Protein AF-A0A7W5GQZ9-F1 (afdb_monomer_lite)

pLDDT: mean 74.32, std 20.73, range [33.78, 95.88]

Secondary structure (DSSP, 8-state):
----PEEEEEEETTEEEEEEEEEEEESSSSEEEEESS-HHHHHHHHHHHHHHHHHTTPPPPSSEEEEEEEESS--S-HHHHHHHHHHHHHHHHHHTT---------------------------

Structure (mmCIF, N/CA/C/O backbone):
data_AF-A0A7W5GQZ9-F1
#
_entry.id   AF-A0A7W5GQZ9-F1
#
loop_
_atom_site.group_PDB
_atom_site.id
_atom_site.type_symbol
_atom_site.label_atom_id
_atom_site.label_alt_id
_atom_site.label_comp_id
_atom_site.label_asym_id
_atom_site.label_entity_id
_atom_site.label_seq_id
_atom_site.pdbx_PDB_ins_code
_atom_site.Cartn_x
_atom_site.Cartn_y
_atom_site.Cartn_z
_atom_site.occupancy
_atom_site.B_iso_or_equiv
_atom_site.auth_seq_id
_atom_site.auth_comp_id
_atom_site.auth_asym_id
_atom_site.auth_atom_id
_atom_site.pdbx_PDB_model_num
ATOM 1 N N . MET A 1 1 ? 6.431 2.580 18.873 1.00 45.88 1 MET A N 1
ATOM 2 C CA . MET A 1 1 ? 5.811 1.533 18.036 1.00 45.88 1 MET A CA 1
ATOM 3 C C . MET A 1 1 ? 6.825 1.169 16.972 1.00 45.88 1 MET A C 1
ATOM 5 O O . MET A 1 1 ? 7.337 2.074 16.325 1.00 45.88 1 MET A O 1
ATOM 9 N N . SER A 1 2 ? 7.215 -0.099 16.874 1.00 48.44 2 SER A N 1
ATOM 10 C CA . SER A 1 2 ? 8.081 -0.568 15.791 1.00 48.44 2 SER A CA 1
ATOM 11 C C . SER A 1 2 ? 7.307 -0.490 14.477 1.00 48.44 2 SER A C 1
ATOM 13 O O . SER A 1 2 ? 6.223 -1.059 14.379 1.00 48.44 2 SER A O 1
ATOM 15 N N . HIS A 1 3 ? 7.840 0.219 13.484 1.00 57.06 3 HIS A N 1
ATOM 16 C CA . HIS A 1 3 ? 7.312 0.156 12.125 1.00 57.06 3 HIS A CA 1
ATOM 17 C C . HIS A 1 3 ? 7.674 -1.215 11.552 1.00 57.06 3 HIS A C 1
ATOM 19 O O . HIS A 1 3 ? 8.850 -1.495 11.319 1.00 57.06 3 HIS A O 1
ATOM 25 N N . VAL A 1 4 ? 6.683 -2.092 11.398 1.00 63.28 4 VAL A N 1
ATOM 26 C CA . VAL A 1 4 ? 6.875 -3.383 10.735 1.00 63.28 4 VAL A CA 1
ATOM 27 C C . VAL A 1 4 ? 6.839 -3.120 9.236 1.00 63.28 4 VAL A C 1
ATOM 29 O O . VAL A 1 4 ? 5.790 -2.806 8.683 1.00 63.28 4 VAL A O 1
ATOM 32 N N . ALA A 1 5 ? 7.999 -3.184 8.589 1.00 68.25 5 ALA A N 1
ATOM 33 C CA . ALA A 1 5 ? 8.072 -3.169 7.136 1.00 68.25 5 ALA A CA 1
ATOM 34 C C . ALA A 1 5 ? 7.775 -4.580 6.623 1.00 68.25 5 ALA A C 1
ATOM 36 O O . ALA A 1 5 ? 8.476 -5.530 6.982 1.00 68.25 5 ALA A O 1
ATOM 37 N N . ILE A 1 6 ? 6.746 -4.717 5.787 1.00 74.12 6 ILE A N 1
ATOM 38 C CA . ILE A 1 6 ? 6.446 -5.990 5.132 1.00 74.12 6 ILE A CA 1
ATOM 39 C C . ILE A 1 6 ? 7.127 -6.000 3.777 1.00 74.12 6 ILE A C 1
ATOM 41 O O . ILE A 1 6 ? 6.796 -5.200 2.900 1.00 74.12 6 ILE A O 1
ATOM 45 N N . ALA A 1 7 ? 8.055 -6.936 3.603 1.00 72.31 7 ALA A N 1
ATOM 46 C CA . ALA A 1 7 ? 8.634 -7.239 2.308 1.00 72.31 7 ALA A CA 1
ATOM 47 C C . ALA A 1 7 ? 7.778 -8.297 1.598 1.00 72.31 7 ALA A C 1
ATOM 49 O O . ALA A 1 7 ? 7.672 -9.432 2.061 1.00 72.31 7 ALA A O 1
ATOM 50 N N . THR A 1 8 ? 7.183 -7.934 0.466 1.00 73.50 8 THR A N 1
ATOM 51 C CA . THR A 1 8 ? 6.503 -8.866 -0.439 1.00 73.50 8 THR A CA 1
ATOM 52 C C . THR A 1 8 ? 7.388 -9.087 -1.660 1.00 73.50 8 THR A C 1
ATOM 54 O O . THR A 1 8 ? 7.812 -8.125 -2.300 1.00 73.50 8 THR A O 1
ATOM 57 N N . VAL A 1 9 ? 7.677 -10.349 -1.980 1.00 71.75 9 VAL A N 1
ATOM 58 C CA . VAL A 1 9 ? 8.413 -10.723 -3.195 1.00 71.75 9 VAL A CA 1
ATOM 59 C C . VAL A 1 9 ? 7.425 -11.284 -4.200 1.00 71.75 9 VAL A C 1
ATOM 61 O O . VAL A 1 9 ? 6.704 -12.234 -3.896 1.00 71.75 9 VAL A O 1
ATOM 64 N N . ILE A 1 10 ? 7.404 -10.699 -5.392 1.00 72.56 10 ILE A N 1
ATOM 65 C CA . ILE A 1 10 ? 6.547 -11.139 -6.491 1.00 72.56 10 ILE A CA 1
ATOM 66 C C . ILE A 1 10 ? 7.448 -11.521 -7.656 1.00 72.56 10 ILE A C 1
ATOM 68 O O . ILE A 1 10 ? 8.347 -10.768 -8.027 1.00 72.56 10 ILE A O 1
ATOM 72 N N . THR A 1 11 ? 7.234 -12.710 -8.213 1.00 69.75 11 THR A N 1
ATOM 73 C CA . THR A 1 11 ? 7.948 -13.164 -9.406 1.00 69.75 11 THR A CA 1
ATOM 74 C C . THR A 1 11 ? 7.033 -13.019 -10.612 1.00 69.75 11 THR A C 1
ATOM 76 O O . THR A 1 11 ? 6.054 -13.751 -10.735 1.00 69.75 11 THR A O 1
ATOM 79 N N . GLU A 1 12 ? 7.382 -12.115 -11.523 1.00 66.12 12 GLU A N 1
ATOM 80 C CA . GLU A 1 12 ? 6.700 -11.939 -12.806 1.00 66.12 12 GLU A CA 1
ATOM 81 C C . GLU A 1 12 ? 7.707 -12.157 -13.938 1.00 66.12 12 GLU A C 1
ATOM 83 O O . GLU A 1 12 ? 8.832 -11.661 -13.884 1.00 66.12 12 GLU A O 1
ATOM 88 N N . ASN A 1 13 ? 7.336 -12.932 -14.961 1.00 69.56 13 ASN A N 1
ATOM 89 C CA . ASN A 1 13 ? 8.193 -13.226 -16.119 1.00 69.56 13 ASN A CA 1
ATOM 90 C C . ASN A 1 13 ? 9.601 -13.755 -15.757 1.00 69.56 13 ASN A C 1
ATOM 92 O O . ASN A 1 13 ? 10.564 -13.550 -16.492 1.00 69.56 13 ASN A O 1
ATOM 96 N N . GLY A 1 14 ? 9.729 -14.442 -14.615 1.00 71.81 14 GLY A N 1
ATOM 97 C CA . GLY A 1 14 ? 11.004 -14.969 -14.114 1.00 71.81 14 GLY A CA 1
ATOM 98 C C . GLY A 1 14 ? 11.901 -13.937 -13.419 1.00 71.81 14 GLY A C 1
ATOM 99 O O . GLY A 1 14 ? 13.009 -14.284 -13.015 1.00 71.81 14 GLY A O 1
ATOM 100 N N . ILE A 1 15 ? 11.435 -12.697 -13.246 1.00 72.38 15 ILE A N 1
ATOM 101 C CA . ILE A 1 15 ? 12.117 -11.645 -12.490 1.00 72.38 15 ILE A CA 1
ATOM 102 C C . ILE A 1 15 ? 11.439 -11.520 -11.128 1.00 72.38 15 ILE A C 1
ATOM 104 O O . ILE A 1 15 ? 10.240 -11.261 -11.037 1.00 72.38 15 ILE A O 1
ATOM 108 N N . SER A 1 16 ? 12.216 -11.697 -10.063 1.00 78.06 16 SER A N 1
ATOM 109 C CA . SER A 1 16 ? 11.763 -11.387 -8.709 1.00 78.06 16 SER A CA 1
ATOM 110 C C . SER A 1 16 ? 11.860 -9.889 -8.469 1.00 78.06 16 SER A C 1
ATOM 112 O O . SER A 1 16 ? 12.914 -9.297 -8.697 1.00 78.06 16 SER A O 1
ATOM 114 N N . ARG A 1 17 ? 10.768 -9.302 -7.989 1.00 76.81 17 ARG A N 1
ATOM 115 C CA . ARG A 1 17 ? 10.680 -7.899 -7.594 1.00 76.81 17 ARG A CA 1
ATOM 116 C C . ARG A 1 17 ? 10.336 -7.806 -6.121 1.00 76.81 17 ARG A C 1
ATOM 118 O O . ARG A 1 17 ? 9.499 -8.569 -5.628 1.00 76.81 17 ARG A O 1
ATOM 125 N N . CYS A 1 18 ? 10.974 -6.874 -5.430 1.00 85.00 18 CYS A N 1
ATOM 126 C CA . CYS A 1 18 ? 10.773 -6.661 -4.005 1.00 85.00 18 CYS A CA 1
ATOM 127 C C . CYS A 1 18 ? 9.938 -5.403 -3.774 1.00 85.00 18 CYS A C 1
ATOM 129 O O . CYS A 1 18 ? 10.287 -4.324 -4.251 1.00 85.00 18 CYS A O 1
ATOM 131 N N . ILE A 1 19 ? 8.872 -5.532 -2.985 1.00 87.56 19 ILE A N 1
ATOM 132 C CA . ILE A 1 19 ? 8.081 -4.407 -2.480 1.00 87.56 19 ILE A CA 1
ATOM 133 C C . ILE A 1 19 ? 8.244 -4.374 -0.970 1.00 87.56 19 ILE A C 1
ATOM 135 O O . ILE A 1 19 ? 7.932 -5.350 -0.296 1.00 87.56 19 ILE A O 1
ATOM 139 N N . SER A 1 20 ? 8.685 -3.247 -0.434 1.00 89.62 20 SER A N 1
ATOM 140 C CA . SER A 1 20 ? 8.588 -2.941 0.985 1.00 89.62 20 SER A CA 1
ATOM 141 C C . SER A 1 20 ? 7.397 -2.018 1.204 1.00 89.62 20 SER A C 1
ATOM 143 O O . SER A 1 20 ? 7.341 -0.935 0.621 1.00 89.62 20 SER A O 1
ATOM 145 N N . ALA A 1 21 ? 6.449 -2.446 2.034 1.00 91.56 21 ALA A N 1
ATOM 146 C CA . ALA A 1 21 ? 5.321 -1.638 2.472 1.00 91.56 21 ALA A CA 1
ATOM 147 C C . ALA A 1 21 ? 5.492 -1.299 3.953 1.00 91.56 21 ALA A C 1
ATOM 149 O O . ALA A 1 21 ? 5.448 -2.183 4.815 1.00 91.56 21 ALA A O 1
ATOM 150 N N . THR A 1 22 ? 5.697 -0.014 4.239 1.00 92.12 22 THR A N 1
ATOM 151 C CA . THR A 1 22 ? 5.926 0.484 5.597 1.00 92.12 22 THR A CA 1
ATOM 152 C C . THR A 1 22 ? 4.712 1.281 6.064 1.00 92.12 22 THR A C 1
ATOM 154 O O . THR A 1 22 ? 4.499 2.407 5.607 1.00 92.12 22 THR A O 1
ATOM 157 N N . PRO A 1 23 ? 3.902 0.734 6.978 1.00 90.94 23 PRO A N 1
ATOM 158 C CA . PRO A 1 23 ? 2.734 1.405 7.497 1.00 90.94 23 PRO A CA 1
ATOM 159 C C . PRO A 1 23 ? 3.127 2.326 8.656 1.00 90.94 23 PRO A C 1
ATOM 161 O O . PRO A 1 23 ? 4.025 2.064 9.466 1.00 90.94 23 PRO A O 1
ATOM 164 N N . SER A 1 24 ? 2.405 3.428 8.765 1.00 89.25 24 SER A N 1
ATOM 165 C CA . SER A 1 24 ? 2.482 4.352 9.885 1.00 89.25 24 SER A CA 1
ATOM 166 C C . SER A 1 24 ? 1.086 4.844 10.234 1.00 89.25 24 SER A C 1
ATOM 168 O O . SER A 1 24 ? 0.240 5.041 9.361 1.00 89.25 24 SER A O 1
ATOM 170 N N . SER A 1 25 ? 0.836 5.020 11.527 1.00 87.06 25 SER A N 1
ATOM 171 C CA . SER A 1 25 ? -0.418 5.561 12.040 1.00 87.06 25 SER A CA 1
ATOM 172 C C . SER A 1 25 ? -0.192 6.952 12.614 1.00 87.06 25 SER A C 1
ATOM 174 O O . SER A 1 25 ? 0.700 7.137 13.443 1.00 87.06 25 SER A O 1
ATOM 176 N N . GLY A 1 26 ? -1.021 7.908 12.213 1.00 82.81 26 GLY A N 1
ATOM 177 C CA . GLY A 1 26 ? -1.058 9.256 12.767 1.00 82.81 26 GLY A CA 1
ATOM 178 C C . GLY A 1 26 ? -2.399 9.558 13.442 1.00 82.81 26 GLY A C 1
ATOM 179 O O . GLY A 1 26 ? -3.408 8.927 13.114 1.00 82.81 26 GLY A O 1
ATOM 180 N N . PRO A 1 27 ? -2.441 10.524 14.376 1.00 81.94 27 PRO A N 1
ATOM 181 C CA . PRO A 1 27 ? -3.703 11.032 14.901 1.00 81.94 27 PRO A CA 1
ATOM 182 C C . PRO A 1 27 ? -4.515 11.700 13.780 1.00 81.94 27 PRO A C 1
ATOM 184 O O . PRO A 1 27 ? -3.945 12.314 12.878 1.00 81.94 27 PRO A O 1
ATOM 187 N N . GLY A 1 28 ? -5.841 11.602 13.840 1.00 79.94 28 GLY A N 1
ATOM 188 C CA . GLY A 1 28 ? -6.738 12.180 12.838 1.00 79.94 28 GLY A CA 1
ATOM 189 C C . GLY A 1 28 ? -7.990 11.335 12.641 1.00 79.94 28 GLY A C 1
ATOM 190 O O . GLY A 1 28 ? -8.206 10.380 13.377 1.00 79.94 28 GLY A O 1
ATOM 191 N N . THR A 1 29 ? -8.797 11.686 11.643 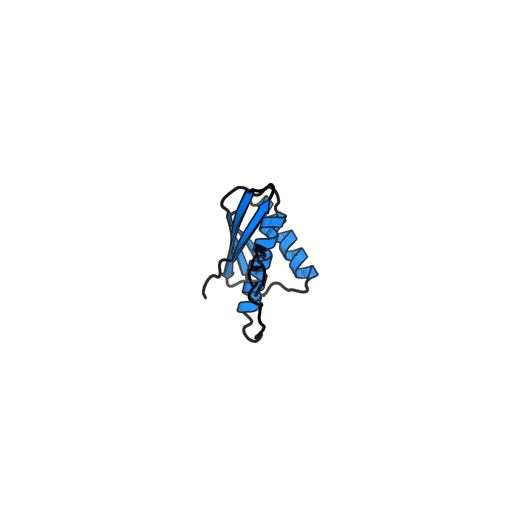1.00 82.75 29 THR A N 1
ATOM 192 C CA . THR A 1 29 ? -9.948 10.881 11.206 1.00 82.75 29 THR A CA 1
ATOM 193 C C . THR A 1 29 ? -9.493 9.681 10.377 1.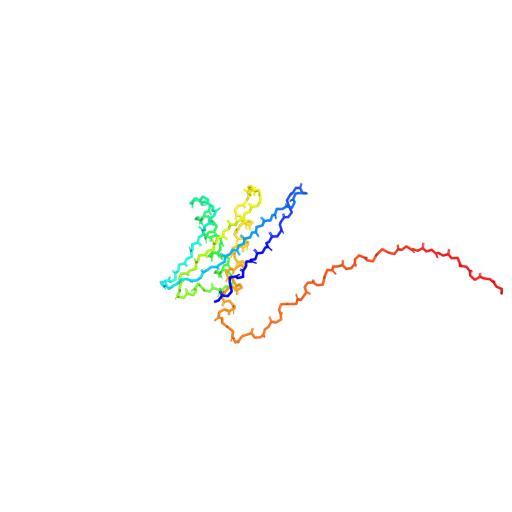00 82.75 29 THR A C 1
ATOM 195 O O . THR A 1 29 ? -8.393 9.713 9.818 1.00 82.75 29 THR A O 1
ATOM 198 N N . SER A 1 30 ? -10.356 8.671 10.222 1.00 86.75 30 SER A N 1
ATOM 199 C CA . SER A 1 30 ? -10.150 7.562 9.277 1.00 86.75 30 SER A CA 1
ATOM 200 C C . SER A 1 30 ? -9.728 8.055 7.888 1.00 86.75 30 SER A C 1
ATOM 202 O O . SER A 1 30 ? -10.534 8.603 7.136 1.00 86.75 30 SER A O 1
ATOM 204 N N . ASP A 1 31 ? -8.461 7.840 7.539 1.00 90.62 31 ASP A N 1
ATOM 205 C CA . ASP A 1 31 ? -7.917 8.125 6.212 1.00 90.62 31 ASP A CA 1
ATOM 206 C C . ASP A 1 31 ? -6.828 7.112 5.862 1.00 90.62 31 ASP A C 1
ATOM 208 O O . ASP A 1 31 ? -6.097 6.640 6.732 1.00 90.62 31 ASP A O 1
ATOM 212 N N . LEU A 1 32 ? -6.719 6.792 4.575 1.00 92.81 32 LEU A N 1
ATOM 213 C CA . LEU A 1 32 ? -5.691 5.918 4.027 1.00 92.81 32 LEU A CA 1
ATOM 214 C C . LEU A 1 32 ? -4.913 6.674 2.959 1.00 92.81 32 LEU A C 1
ATOM 216 O O . LEU A 1 32 ? -5.492 7.091 1.953 1.00 92.81 32 LEU A O 1
ATOM 220 N N . ARG A 1 33 ? -3.603 6.795 3.155 1.00 94.62 33 ARG A N 1
ATOM 221 C CA . ARG A 1 33 ? -2.677 7.431 2.215 1.00 94.62 33 ARG A CA 1
ATOM 222 C C . ARG A 1 33 ? -1.630 6.439 1.740 1.00 94.62 33 ARG A C 1
ATOM 224 O O . ARG A 1 33 ? -1.132 5.641 2.529 1.00 94.62 33 ARG A O 1
ATOM 231 N N . ILE A 1 34 ? -1.293 6.524 0.459 1.00 95.88 34 ILE A N 1
ATOM 232 C CA . ILE A 1 34 ? -0.261 5.710 -0.183 1.00 95.88 34 ILE A CA 1
ATOM 233 C C . ILE A 1 34 ? 0.830 6.660 -0.679 1.00 95.88 34 ILE A C 1
ATOM 235 O O . ILE A 1 34 ? 0.527 7.605 -1.406 1.00 95.88 34 ILE A O 1
ATOM 239 N N . THR A 1 35 ? 2.077 6.429 -0.276 1.00 95.12 35 THR A N 1
ATOM 240 C CA . THR A 1 35 ? 3.250 7.221 -0.683 1.00 95.12 35 THR A CA 1
ATOM 241 C C . THR A 1 35 ? 4.294 6.342 -1.375 1.00 95.12 35 THR A C 1
ATOM 243 O O . THR A 1 35 ? 4.151 5.121 -1.426 1.00 95.12 35 THR A O 1
ATOM 246 N N . GLY A 1 36 ? 5.308 6.964 -1.987 1.00 92.19 36 GLY A N 1
ATOM 247 C CA . GLY A 1 36 ? 6.346 6.256 -2.753 1.00 92.19 36 GLY A CA 1
ATOM 248 C C . GLY A 1 36 ? 5.948 5.892 -4.192 1.00 92.19 36 GLY A C 1
ATOM 249 O O . GLY A 1 36 ? 6.699 5.242 -4.913 1.00 92.19 36 GLY A O 1
ATOM 250 N N . VAL A 1 37 ? 4.780 6.355 -4.647 1.00 92.06 37 VAL A N 1
ATOM 251 C CA . VAL A 1 37 ? 4.253 6.168 -6.009 1.00 92.06 37 VAL A CA 1
ATOM 252 C C . VAL A 1 37 ? 3.714 7.488 -6.570 1.00 92.06 37 VAL A C 1
ATOM 254 O O . VAL A 1 37 ? 3.611 8.488 -5.862 1.00 92.06 37 VAL A O 1
ATOM 257 N N . THR A 1 38 ? 3.357 7.509 -7.857 1.00 92.38 38 THR A N 1
ATOM 258 C CA . THR A 1 38 ? 2.666 8.664 -8.458 1.00 92.38 38 THR A CA 1
ATOM 259 C C . THR A 1 38 ? 1.267 8.852 -7.862 1.00 92.38 38 THR A C 1
ATOM 261 O O . THR A 1 38 ? 0.635 7.878 -7.464 1.00 92.38 38 THR A O 1
ATOM 264 N N . GLU A 1 39 ? 0.734 10.078 -7.881 1.00 92.75 39 GLU A N 1
ATOM 265 C CA . GLU A 1 39 ? -0.610 10.387 -7.353 1.00 92.75 39 GLU A CA 1
ATOM 266 C C . GLU A 1 39 ? -1.714 9.525 -7.990 1.00 92.75 39 GLU A C 1
ATOM 268 O O . GLU A 1 39 ? -2.628 9.041 -7.322 1.00 92.75 39 GLU A O 1
ATOM 273 N N . ARG A 1 40 ? -1.600 9.270 -9.300 1.00 92.38 40 ARG A N 1
ATOM 274 C CA . ARG A 1 40 ? -2.532 8.393 -10.015 1.00 92.38 40 ARG A CA 1
ATOM 275 C C . ARG A 1 40 ? -2.476 6.964 -9.472 1.00 92.38 40 ARG A C 1
ATOM 277 O O . ARG A 1 40 ? -3.520 6.398 -9.159 1.00 92.38 40 ARG A O 1
ATOM 284 N N . ALA A 1 41 ? -1.274 6.404 -9.338 1.00 92.00 41 ALA A N 1
ATOM 285 C CA . ALA A 1 41 ? -1.090 5.061 -8.797 1.00 92.00 41 ALA A CA 1
ATOM 286 C C . ALA A 1 41 ? -1.543 4.979 -7.331 1.00 92.00 41 ALA A C 1
ATOM 288 O O . ALA A 1 41 ? -2.192 4.009 -6.958 1.00 92.00 41 ALA A O 1
ATOM 289 N N . ALA A 1 42 ? -1.279 6.009 -6.521 1.00 94.81 42 ALA A N 1
ATOM 290 C CA . ALA A 1 42 ? -1.745 6.089 -5.138 1.00 94.81 42 ALA A CA 1
ATOM 291 C C . ALA A 1 42 ? -3.275 5.993 -5.051 1.00 94.81 42 ALA A C 1
ATOM 293 O O . ALA A 1 42 ?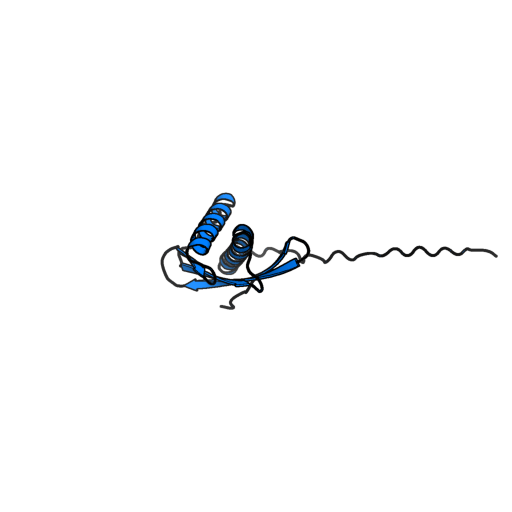 -3.798 5.231 -4.239 1.00 94.81 42 ALA A O 1
ATOM 294 N N . SER A 1 43 ? -3.992 6.719 -5.915 1.00 94.88 43 SER A N 1
ATOM 295 C CA . SER A 1 43 ? -5.457 6.678 -5.986 1.00 94.88 43 SER A CA 1
ATOM 296 C C . SER A 1 43 ? -5.987 5.294 -6.385 1.00 94.88 43 SER A C 1
ATOM 298 O O . SER A 1 43 ? -6.878 4.757 -5.724 1.00 94.88 43 SER A O 1
ATOM 300 N N . GLU A 1 44 ? -5.399 4.677 -7.416 1.00 95.06 44 GLU A N 1
ATOM 301 C CA . GLU A 1 44 ? -5.770 3.332 -7.882 1.00 95.06 44 GLU A CA 1
ATOM 302 C C . GLU A 1 44 ? -5.506 2.265 -6.803 1.00 95.06 44 GLU A C 1
ATOM 304 O O . GLU A 1 44 ? -6.391 1.470 -6.479 1.00 95.06 44 GLU A O 1
ATOM 309 N N . ILE A 1 45 ? -4.325 2.292 -6.180 1.00 95.44 45 ILE A N 1
ATOM 310 C CA . ILE A 1 45 ? -3.943 1.387 -5.089 1.00 95.44 45 ILE A CA 1
ATOM 311 C C . ILE A 1 45 ? -4.887 1.553 -3.897 1.00 95.44 45 ILE A C 1
ATOM 313 O O . ILE A 1 45 ? -5.401 0.564 -3.377 1.00 95.44 45 ILE A O 1
ATOM 317 N N . ARG A 1 46 ? -5.164 2.794 -3.480 1.00 95.31 46 ARG A N 1
ATOM 318 C CA . ARG A 1 46 ? -6.085 3.090 -2.373 1.00 95.31 46 ARG A CA 1
ATOM 319 C C . ARG A 1 46 ? -7.473 2.512 -2.637 1.00 95.31 46 ARG A C 1
ATOM 321 O O . ARG A 1 46 ? -8.056 1.914 -1.736 1.00 95.31 46 ARG A O 1
ATOM 328 N N . ALA A 1 47 ? -7.993 2.662 -3.854 1.00 95.00 47 ALA A N 1
ATOM 329 C CA . ALA A 1 47 ? -9.287 2.102 -4.229 1.00 95.00 47 ALA A CA 1
ATOM 330 C C . ALA A 1 47 ? -9.295 0.567 -4.138 1.00 95.00 47 ALA A C 1
ATOM 332 O O . ALA A 1 47 ? -10.228 0.001 -3.568 1.00 95.00 47 ALA A O 1
ATOM 333 N N . LEU A 1 48 ? -8.245 -0.099 -4.633 1.00 95.31 48 LEU A N 1
ATOM 334 C CA . LEU A 1 48 ? -8.102 -1.557 -4.554 1.00 95.31 48 LEU A CA 1
ATOM 335 C C . LEU A 1 48 ? -8.005 -2.054 -3.109 1.00 95.31 48 LEU A C 1
ATOM 337 O O . LEU A 1 48 ? -8.687 -3.009 -2.745 1.00 95.31 48 LEU A O 1
ATOM 341 N N . VAL A 1 49 ? -7.207 -1.388 -2.274 1.00 94.50 49 VAL A N 1
ATOM 342 C CA . VAL A 1 49 ? -7.058 -1.735 -0.856 1.00 94.50 49 VAL A CA 1
ATOM 343 C C . VAL A 1 49 ? -8.385 -1.582 -0.117 1.00 94.50 49 VAL A C 1
ATOM 345 O O . VAL A 1 49 ? -8.793 -2.501 0.587 1.00 94.50 49 VAL A O 1
ATOM 348 N N . ILE A 1 50 ? -9.093 -0.462 -0.301 1.00 92.88 50 ILE A N 1
ATOM 349 C CA . ILE A 1 50 ? -10.403 -0.244 0.331 1.00 92.88 50 ILE A CA 1
ATOM 350 C C . ILE A 1 50 ? -11.406 -1.297 -0.147 1.00 92.88 50 ILE A C 1
ATOM 352 O O . ILE A 1 50 ? -12.126 -1.863 0.671 1.00 92.88 50 ILE A O 1
ATOM 356 N N . ALA A 1 51 ? -11.437 -1.601 -1.447 1.00 93.12 51 ALA A N 1
ATOM 357 C CA . ALA A 1 51 ? -12.309 -2.640 -1.987 1.00 93.12 51 ALA A CA 1
ATOM 358 C C . ALA A 1 51 ? -12.006 -4.019 -1.376 1.00 93.12 51 ALA A C 1
ATOM 360 O O . ALA A 1 51 ? -12.935 -4.722 -0.983 1.00 93.12 51 ALA A O 1
ATOM 361 N N . ALA A 1 52 ? -10.727 -4.381 -1.237 1.00 92.62 52 ALA A N 1
ATOM 362 C CA . ALA A 1 52 ? -10.307 -5.624 -0.594 1.00 92.62 52 ALA A CA 1
ATOM 363 C C . ALA A 1 52 ? -10.701 -5.660 0.892 1.00 92.62 52 ALA A C 1
ATOM 365 O O . ALA A 1 52 ? -11.303 -6.630 1.345 1.00 92.62 52 ALA A O 1
ATOM 366 N N . MET A 1 53 ? -10.444 -4.585 1.645 1.00 91.12 53 MET A N 1
ATOM 367 C CA . MET A 1 53 ? -10.850 -4.476 3.050 1.00 91.12 53 MET A CA 1
ATOM 368 C C . MET A 1 53 ? -12.364 -4.644 3.215 1.00 91.12 53 MET A C 1
ATOM 370 O O . MET A 1 53 ? -12.801 -5.451 4.033 1.00 91.12 53 MET A O 1
ATOM 374 N N . LEU A 1 54 ? -13.164 -3.953 2.394 1.00 90.19 54 LEU A N 1
ATOM 375 C CA . LEU A 1 54 ? -14.625 -4.068 2.404 1.00 90.19 54 LEU A CA 1
ATOM 376 C C . LEU A 1 54 ? -15.093 -5.487 2.060 1.00 90.19 54 LEU A C 1
ATOM 378 O O . LEU A 1 54 ? -15.980 -6.009 2.733 1.00 90.19 54 LEU A O 1
ATOM 382 N N . ALA A 1 55 ? -14.479 -6.130 1.062 1.00 90.62 55 ALA A N 1
ATOM 383 C CA . ALA A 1 55 ? -14.785 -7.512 0.689 1.00 90.62 55 ALA A CA 1
ATOM 384 C C . ALA A 1 55 ? -14.489 -8.513 1.821 1.00 90.62 55 ALA A C 1
ATOM 386 O O . ALA A 1 55 ? -15.150 -9.546 1.914 1.00 90.62 55 ALA A O 1
ATOM 387 N N . HIS A 1 56 ? -13.537 -8.190 2.700 1.00 89.00 56 HIS A N 1
ATOM 388 C CA . HIS A 1 56 ? -13.169 -8.992 3.867 1.00 89.00 56 HIS A CA 1
ATOM 389 C C . HIS A 1 56 ? -13.797 -8.505 5.187 1.00 89.00 56 HIS A C 1
ATOM 391 O O . HIS A 1 56 ? -13.476 -9.042 6.245 1.00 89.00 56 HIS A O 1
ATOM 397 N N . GLY A 1 57 ? -14.702 -7.519 5.152 1.00 90.25 57 GLY A N 1
ATOM 398 C CA . GLY A 1 57 ? -15.375 -6.991 6.346 1.00 90.25 57 GLY A CA 1
ATOM 399 C C . GLY A 1 57 ? -14.466 -6.201 7.298 1.00 90.25 57 GLY A C 1
ATOM 400 O O . GLY A 1 57 ? -14.831 -5.988 8.452 1.00 90.25 57 GLY A O 1
ATOM 401 N N . ILE A 1 58 ? -13.295 -5.764 6.833 1.00 88.38 58 ILE A N 1
ATOM 402 C CA . ILE A 1 58 ? -12.321 -4.996 7.612 1.00 88.38 58 ILE A CA 1
ATOM 403 C C . ILE A 1 58 ? -12.650 -3.508 7.476 1.00 88.38 58 ILE A C 1
ATOM 405 O O . ILE A 1 58 ? -12.741 -2.977 6.369 1.00 88.38 58 ILE A O 1
ATOM 409 N N . GLN A 1 59 ? -12.806 -2.818 8.604 1.00 87.69 59 GLN A N 1
ATOM 410 C CA . GLN A 1 59 ? -13.024 -1.372 8.629 1.00 87.69 59 GLN A CA 1
ATOM 411 C C . GLN A 1 59 ? -11.709 -0.623 8.842 1.00 87.69 59 GLN A C 1
ATOM 413 O O . GLN A 1 59 ? -10.812 -1.092 9.544 1.00 87.69 59 GLN A O 1
ATOM 418 N N . LEU A 1 60 ? -11.602 0.563 8.240 1.00 84.25 60 LEU A N 1
ATOM 419 C CA . LEU A 1 60 ? -10.489 1.461 8.521 1.00 84.25 60 LEU A CA 1
ATOM 420 C C . LEU A 1 60 ? -10.630 1.979 9.963 1.00 84.25 60 LEU A C 1
ATOM 422 O O . LEU A 1 60 ? -11.720 2.423 10.328 1.00 84.25 60 LEU A O 1
ATOM 426 N N . PRO A 1 61 ? -9.573 1.954 10.788 1.00 85.06 61 PRO A N 1
ATOM 427 C CA . PRO A 1 61 ? -9.657 2.495 12.139 1.00 85.06 61 PRO A CA 1
ATOM 428 C C . PRO A 1 61 ? -9.873 4.016 12.122 1.00 85.06 61 PRO A C 1
ATOM 430 O O . PRO A 1 61 ? -9.591 4.685 11.124 1.00 85.06 61 PRO A O 1
ATOM 433 N N . ASP A 1 62 ? -10.338 4.577 13.241 1.00 87.88 62 ASP A N 1
ATOM 434 C CA . ASP A 1 62 ? -10.497 6.030 13.433 1.00 87.88 62 ASP A CA 1
ATOM 435 C C . ASP A 1 62 ? -9.150 6.718 13.700 1.00 87.88 62 ASP A C 1
ATOM 437 O O . ASP A 1 62 ? -8.843 7.188 14.794 1.00 87.88 62 ASP A O 1
ATOM 441 N N . ARG A 1 63 ? -8.274 6.633 12.699 1.00 86.19 63 ARG A N 1
ATOM 442 C CA . ARG A 1 63 ? -6.948 7.245 12.648 1.00 86.19 63 ARG A CA 1
ATOM 443 C C . ARG A 1 63 ? -6.478 7.313 11.202 1.00 86.19 63 ARG A C 1
ATOM 445 O O . ARG A 1 63 ? -6.925 6.539 10.354 1.00 86.19 63 ARG A O 1
ATOM 452 N N . ALA A 1 64 ? -5.518 8.189 10.936 1.00 89.94 64 ALA A N 1
ATOM 453 C CA . ALA A 1 64 ? -4.871 8.228 9.635 1.00 89.94 64 ALA A CA 1
ATOM 454 C C . ALA A 1 64 ? -3.849 7.087 9.530 1.00 89.94 64 ALA A C 1
ATOM 456 O O . ALA A 1 64 ? -2.999 6.930 10.409 1.00 89.94 64 ALA A O 1
ATOM 457 N N . ILE A 1 65 ? -3.901 6.314 8.448 1.00 91.12 65 ILE A N 1
ATOM 458 C CA . ILE A 1 65 ? -2.888 5.324 8.080 1.00 91.12 65 ILE A CA 1
ATOM 459 C C . ILE A 1 65 ? -2.185 5.808 6.816 1.00 91.12 65 ILE A C 1
ATOM 461 O O . ILE A 1 65 ? -2.827 6.128 5.818 1.00 91.12 65 ILE A O 1
ATOM 465 N N . THR A 1 66 ? -0.858 5.848 6.848 1.00 93.38 66 THR A N 1
ATOM 466 C CA . THR A 1 66 ? -0.028 6.091 5.664 1.00 93.38 66 THR A CA 1
ATOM 467 C C . THR A 1 66 ? 0.833 4.867 5.403 1.00 93.38 66 THR A C 1
ATOM 469 O O . THR A 1 66 ? 1.522 4.411 6.314 1.00 93.38 66 THR A O 1
ATOM 472 N N . VAL A 1 67 ? 0.793 4.344 4.180 1.00 94.12 67 VAL A N 1
ATOM 473 C CA . VAL A 1 67 ? 1.662 3.257 3.719 1.00 94.12 67 VAL A CA 1
ATOM 474 C C . VAL A 1 67 ? 2.667 3.821 2.731 1.00 94.12 67 VAL A C 1
ATOM 476 O O . VAL A 1 67 ? 2.285 4.297 1.662 1.00 94.12 67 VAL A O 1
ATOM 479 N N . ASP A 1 68 ? 3.940 3.739 3.092 1.00 94.69 68 ASP A N 1
ATOM 480 C CA . ASP A 1 68 ? 5.041 4.072 2.200 1.00 94.69 68 ASP A CA 1
ATOM 481 C C . ASP A 1 68 ? 5.496 2.832 1.432 1.00 94.69 68 ASP A C 1
ATOM 483 O O . ASP A 1 68 ? 5.813 1.803 2.038 1.00 94.69 68 ASP A O 1
ATOM 487 N N . LEU A 1 69 ? 5.478 2.921 0.102 1.00 92.62 69 LEU A N 1
ATOM 488 C CA . LEU A 1 69 ? 5.872 1.841 -0.795 1.00 92.62 69 LEU A CA 1
ATOM 489 C C . LEU A 1 69 ? 7.255 2.117 -1.381 1.00 92.62 69 LEU A C 1
ATOM 491 O O . LEU A 1 69 ? 7.470 3.125 -2.049 1.00 92.62 69 LEU A O 1
ATOM 495 N N . VAL A 1 70 ? 8.173 1.173 -1.195 1.00 90.69 70 VAL A N 1
ATOM 496 C CA . VAL A 1 70 ? 9.511 1.199 -1.794 1.00 90.69 70 VAL A CA 1
ATOM 497 C C . VAL A 1 70 ? 9.711 -0.072 -2.602 1.00 90.69 70 VAL A C 1
ATOM 499 O O . VAL A 1 70 ? 9.421 -1.164 -2.119 1.00 90.69 70 VAL A O 1
ATOM 502 N N . PHE A 1 71 ? 10.221 0.057 -3.822 1.00 87.38 71 PHE A N 1
ATOM 503 C CA . PHE A 1 71 ? 10.455 -1.073 -4.713 1.00 87.38 71 PHE A CA 1
ATOM 504 C C . PHE A 1 71 ? 11.742 -0.927 -5.521 1.00 87.38 71 PHE A C 1
ATOM 506 O O . PHE A 1 71 ? 12.186 0.181 -5.816 1.00 87.38 71 PHE A O 1
ATOM 513 N N . ASP A 1 72 ? 12.344 -2.068 -5.852 1.00 81.62 72 ASP A N 1
ATOM 514 C CA . ASP A 1 72 ? 13.636 -2.177 -6.537 1.00 81.62 72 ASP A CA 1
ATOM 515 C C . ASP A 1 72 ? 13.554 -1.928 -8.047 1.00 81.62 72 ASP A C 1
ATOM 517 O O . ASP A 1 72 ? 14.494 -1.393 -8.639 1.00 81.62 72 ASP A O 1
ATOM 521 N N . VAL A 1 73 ? 12.428 -2.266 -8.672 1.00 74.25 73 VAL A N 1
ATOM 522 C CA . VAL A 1 73 ? 12.162 -1.994 -10.087 1.00 74.25 73 VAL A CA 1
ATOM 523 C C . VAL A 1 73 ? 10.727 -1.500 -10.291 1.00 74.25 73 VAL A C 1
ATOM 525 O O . VAL A 1 73 ? 9.850 -1.816 -9.486 1.00 74.25 73 VAL A O 1
ATOM 528 N N . PRO A 1 74 ? 10.448 -0.734 -11.362 1.00 71.88 74 PRO A N 1
ATOM 529 C CA . PRO A 1 74 ? 9.088 -0.320 -11.681 1.00 71.88 74 PRO A CA 1
ATOM 530 C C . PRO A 1 74 ? 8.160 -1.530 -11.838 1.00 71.88 74 PRO A C 1
ATOM 532 O O . PRO A 1 74 ? 8.509 -2.509 -12.498 1.00 71.88 74 PRO A O 1
ATOM 535 N N . PHE A 1 75 ? 6.972 -1.433 -11.249 1.00 69.50 75 PHE A N 1
ATOM 536 C CA . PHE A 1 75 ? 5.916 -2.430 -11.379 1.00 69.50 75 PHE A CA 1
ATOM 537 C C . PHE A 1 75 ? 5.014 -2.108 -12.571 1.00 69.50 75 PHE A C 1
ATOM 539 O O . PHE A 1 75 ? 4.653 -0.947 -12.779 1.00 69.50 75 PHE A O 1
ATOM 546 N N . GLU A 1 76 ? 4.641 -3.132 -13.342 1.00 69.56 76 GLU A N 1
ATOM 547 C CA . GLU A 1 76 ? 3.702 -2.981 -14.460 1.00 69.56 76 GLU A CA 1
ATOM 548 C C . GLU A 1 76 ? 2.247 -2.918 -13.972 1.00 69.56 76 GLU A C 1
ATOM 550 O O . GLU A 1 76 ? 1.442 -2.173 -14.535 1.00 69.56 76 GLU A O 1
ATOM 555 N N . ALA A 1 77 ? 1.914 -3.637 -12.891 1.00 79.00 77 ALA A N 1
ATOM 556 C CA . ALA A 1 77 ? 0.559 -3.725 -12.360 1.00 79.00 77 ALA A CA 1
ATOM 557 C C . ALA A 1 77 ? 0.418 -3.073 -10.972 1.00 79.00 77 ALA A C 1
ATOM 559 O O . ALA A 1 77 ? 1.097 -3.417 -10.005 1.00 79.00 77 ALA A O 1
ATOM 560 N N . THR A 1 78 ? -0.556 -2.169 -10.827 1.00 85.88 78 THR A N 1
ATOM 561 C CA . THR A 1 78 ? -0.884 -1.527 -9.540 1.00 85.88 78 THR A CA 1
ATOM 562 C C . THR A 1 78 ? -1.486 -2.495 -8.516 1.00 85.88 78 THR A C 1
ATOM 564 O O . THR A 1 78 ? -1.428 -2.230 -7.316 1.00 85.88 78 THR A O 1
ATOM 567 N N . SER A 1 79 ? -2.011 -3.644 -8.955 1.00 84.81 79 SER A N 1
ATOM 568 C CA . SER A 1 79 ? -2.565 -4.691 -8.085 1.00 84.81 79 SER A CA 1
ATOM 569 C C . SER A 1 79 ? -1.529 -5.335 -7.164 1.00 84.81 79 SER A C 1
ATOM 571 O O . SER A 1 79 ? -1.858 -5.717 -6.045 1.00 84.81 79 SER A O 1
ATOM 573 N N . GLU A 1 80 ? -0.281 -5.438 -7.612 1.00 86.06 80 GLU A N 1
ATOM 574 C CA . GLU A 1 80 ? 0.826 -6.026 -6.851 1.00 86.06 80 GLU A CA 1
ATOM 575 C C . GLU A 1 80 ? 1.232 -5.117 -5.685 1.00 86.06 80 GLU A C 1
ATOM 577 O O . GLU A 1 80 ? 1.331 -5.550 -4.535 1.00 86.06 80 GLU A O 1
ATOM 582 N N . LEU A 1 81 ? 1.349 -3.818 -5.972 1.00 89.62 81 LEU A N 1
ATOM 583 C CA . LEU A 1 81 ? 1.563 -2.772 -4.973 1.00 89.62 81 LEU A CA 1
ATOM 584 C C . LEU A 1 81 ? 0.384 -2.681 -3.990 1.00 89.62 81 LEU A C 1
ATOM 586 O O . LEU A 1 81 ? 0.588 -2.516 -2.787 1.00 89.62 81 LEU A O 1
ATOM 590 N N . ALA A 1 82 ? -0.849 -2.842 -4.482 1.00 91.44 82 ALA A N 1
ATOM 591 C CA . ALA A 1 82 ? -2.042 -2.862 -3.642 1.00 91.44 82 ALA A CA 1
ATOM 592 C C . ALA A 1 82 ? -2.103 -4.076 -2.712 1.00 91.44 82 ALA A C 1
ATOM 594 O O . ALA A 1 82 ? -2.505 -3.925 -1.560 1.00 91.44 82 ALA A O 1
ATOM 595 N N . LEU A 1 83 ? -1.663 -5.252 -3.165 1.00 89.81 83 LEU A N 1
ATOM 596 C CA . LEU A 1 83 ? -1.573 -6.440 -2.319 1.00 89.81 83 LEU A CA 1
ATOM 597 C C . LEU A 1 83 ? -0.582 -6.227 -1.168 1.00 89.81 83 LEU A C 1
ATOM 599 O O . LEU A 1 83 ? -0.930 -6.471 -0.014 1.00 89.81 83 LEU A O 1
ATOM 603 N N . ALA A 1 84 ? 0.619 -5.720 -1.462 1.00 90.06 84 ALA A N 1
ATOM 604 C CA . ALA A 1 84 ? 1.620 -5.429 -0.436 1.00 90.06 84 ALA A CA 1
ATOM 605 C C . ALA A 1 84 ? 1.107 -4.395 0.586 1.00 90.06 84 ALA A C 1
ATOM 607 O O . ALA A 1 84 ? 1.239 -4.591 1.797 1.00 90.06 84 ALA A O 1
ATOM 608 N N . ALA A 1 85 ? 0.454 -3.327 0.110 1.00 91.50 85 ALA A N 1
ATOM 609 C CA . ALA A 1 85 ? -0.163 -2.325 0.975 1.00 91.50 85 ALA A CA 1
ATOM 610 C C . ALA A 1 85 ? -1.286 -2.916 1.844 1.00 91.50 85 ALA A C 1
ATOM 612 O O . ALA A 1 85 ? -1.340 -2.641 3.041 1.00 91.50 85 ALA A O 1
ATOM 613 N N . TYR A 1 86 ? -2.157 -3.751 1.271 1.00 92.06 86 TYR A N 1
ATOM 614 C CA . TYR A 1 86 ? -3.242 -4.411 1.997 1.00 92.06 86 TYR A CA 1
ATOM 615 C C . TYR A 1 86 ? -2.713 -5.285 3.140 1.00 92.06 86 TYR A C 1
ATOM 617 O O . TYR A 1 86 ? -3.155 -5.119 4.276 1.00 92.06 86 TYR A O 1
ATOM 625 N N . ILE A 1 87 ? -1.733 -6.157 2.872 1.00 88.88 87 ILE A N 1
ATOM 626 C CA . ILE A 1 87 ? -1.135 -7.031 3.897 1.00 88.88 87 ILE A CA 1
ATOM 627 C C . ILE A 1 87 ? -0.544 -6.180 5.034 1.00 88.88 87 ILE A C 1
ATOM 629 O O . ILE A 1 87 ? -0.829 -6.424 6.205 1.00 88.88 87 ILE A O 1
ATOM 633 N N . SER A 1 88 ? 0.188 -5.117 4.683 1.00 88.00 88 SER A N 1
ATOM 634 C CA . SER A 1 88 ? 0.784 -4.161 5.628 1.00 88.00 88 SER A CA 1
ATOM 635 C C . SER A 1 88 ? -0.241 -3.485 6.537 1.00 88.00 88 SER A C 1
ATOM 637 O O . SER A 1 88 ? -0.050 -3.378 7.753 1.00 88.00 88 SER A O 1
ATOM 639 N N . ILE A 1 89 ? -1.375 -3.076 5.970 1.00 88.44 89 ILE A N 1
ATOM 640 C CA . ILE A 1 89 ? -2.460 -2.444 6.722 1.00 88.44 89 ILE A CA 1
ATOM 641 C C . ILE A 1 89 ? -3.134 -3.445 7.653 1.00 88.44 89 ILE A C 1
ATOM 643 O O . ILE A 1 89 ? -3.352 -3.118 8.818 1.00 88.44 89 ILE A O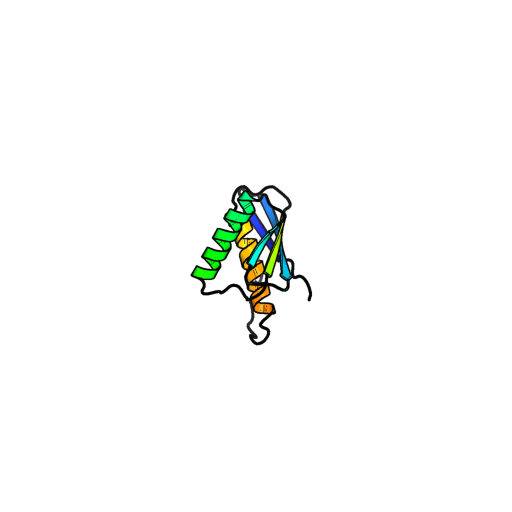 1
ATOM 647 N N . VAL A 1 90 ? -3.452 -4.651 7.175 1.00 87.38 90 VAL A N 1
ATOM 648 C CA . VAL A 1 90 ? -4.123 -5.671 7.993 1.00 87.38 90 VAL A CA 1
ATOM 649 C C . VAL A 1 90 ? -3.256 -6.067 9.184 1.00 87.38 90 VAL A C 1
ATOM 651 O O . VAL A 1 90 ? -3.759 -6.073 10.306 1.00 87.38 90 VAL A O 1
ATOM 654 N N . GLU A 1 91 ? -1.956 -6.296 8.983 1.00 82.06 91 GLU A N 1
ATOM 655 C CA . GLU A 1 91 ? -1.037 -6.579 10.093 1.00 82.06 91 GLU A CA 1
ATOM 656 C C . GLU A 1 91 ? -0.954 -5.416 11.087 1.00 82.06 91 GLU A C 1
ATOM 658 O O . GLU A 1 91 ? -0.930 -5.634 12.299 1.00 82.06 91 GLU A O 1
ATOM 663 N N . THR A 1 92 ? -0.968 -4.173 10.600 1.00 79.62 92 THR A N 1
ATOM 664 C CA . THR A 1 92 ? -0.933 -2.975 11.455 1.00 79.62 92 THR A CA 1
ATOM 665 C C . THR A 1 92 ? -2.212 -2.797 12.263 1.00 79.62 92 THR A C 1
ATOM 667 O O . THR A 1 92 ? -2.163 -2.391 13.424 1.00 79.62 92 THR A O 1
ATOM 670 N N . ILE A 1 93 ? -3.372 -3.055 11.655 1.00 80.75 93 ILE A N 1
ATOM 671 C CA . ILE A 1 93 ? -4.662 -2.990 12.343 1.00 80.75 93 ILE A CA 1
ATOM 672 C C . ILE A 1 93 ? -4.724 -4.087 13.404 1.00 80.75 93 ILE A C 1
ATOM 674 O O . ILE A 1 93 ? -5.034 -3.778 14.550 1.00 80.75 93 ILE A O 1
ATOM 678 N N . TRP A 1 94 ? -4.357 -5.319 13.044 1.00 71.31 94 TRP A N 1
ATOM 679 C CA . TRP A 1 94 ? -4.361 -6.468 13.947 1.00 71.31 94 TRP A CA 1
ATOM 680 C C . TRP A 1 94 ? -3.393 -6.296 15.123 1.00 71.31 94 TRP A C 1
ATOM 682 O O . TRP A 1 94 ? -3.755 -6.541 16.267 1.00 71.31 94 TRP A O 1
ATOM 692 N N . SER A 1 95 ? -2.178 -5.802 14.871 1.00 63.47 95 SER A N 1
ATOM 693 C CA . SER A 1 95 ? -1.168 -5.586 15.922 1.00 63.47 95 SER A CA 1
ATOM 694 C C . SER A 1 95 ? -1.505 -4.420 16.857 1.00 63.47 95 SER A C 1
ATOM 696 O O . SER A 1 95 ? -0.992 -4.349 17.967 1.00 63.47 95 SER A O 1
ATOM 698 N N . ALA A 1 96 ? -2.353 -3.480 16.430 1.00 59.84 96 ALA A N 1
ATOM 699 C CA . ALA A 1 96 ? -2.869 -2.430 17.309 1.00 59.84 96 ALA A CA 1
ATOM 700 C C . ALA A 1 96 ? -4.006 -2.925 18.223 1.00 59.84 96 ALA A C 1
ATOM 702 O O . ALA A 1 96 ? -4.380 -2.212 19.153 1.00 59.84 96 ALA A O 1
ATOM 703 N N . ASP A 1 97 ? -4.548 -4.111 17.946 1.00 55.81 97 ASP A N 1
ATOM 704 C CA . ASP A 1 97 ? -5.672 -4.736 18.638 1.00 55.81 97 ASP A CA 1
ATOM 705 C C . ASP A 1 97 ? -5.205 -5.976 19.421 1.00 55.81 97 ASP A C 1
ATOM 707 O O . ASP A 1 97 ? -5.886 -6.994 19.412 1.00 55.81 97 ASP A O 1
ATOM 711 N N . GLU A 1 98 ? -4.015 -5.927 20.055 1.00 46.94 98 GLU A N 1
ATOM 712 C CA . GLU A 1 98 ? -3.425 -7.012 20.870 1.00 46.94 98 GLU A CA 1
ATOM 713 C C . GLU A 1 98 ? -4.323 -7.414 22.064 1.00 46.94 98 GLU A C 1
ATOM 715 O O . GLU A 1 98 ? -4.070 -7.129 23.234 1.00 46.94 98 GLU A O 1
ATOM 720 N N . ASN A 1 99 ? -5.389 -8.131 21.727 1.00 38.50 99 ASN A N 1
ATOM 721 C CA . ASN A 1 99 ? -6.078 -9.160 22.476 1.00 38.50 99 ASN A CA 1
ATOM 722 C C . ASN A 1 99 ? -6.666 -10.198 21.495 1.00 38.50 99 ASN A C 1
ATOM 724 O O . ASN A 1 99 ? -7.797 -10.653 21.647 1.00 38.50 99 ASN A O 1
ATOM 728 N N . LEU A 1 100 ? -5.904 -10.571 20.463 1.00 41.81 100 LEU A N 1
ATOM 729 C CA . LEU A 1 100 ? -6.181 -11.757 19.655 1.00 41.81 100 LEU A CA 1
ATOM 730 C C . LEU A 1 100 ? -4.881 -12.516 19.369 1.00 41.81 100 LEU A C 1
ATOM 732 O O . LEU A 1 100 ? -4.213 -12.370 18.347 1.00 41.81 100 LEU A O 1
ATOM 736 N N . ASP A 1 101 ? -4.556 -13.359 20.345 1.00 41.69 101 ASP A N 1
ATOM 737 C CA . ASP A 1 101 ? -3.648 -14.493 20.249 1.00 41.69 101 ASP A CA 1
ATOM 738 C C . ASP A 1 101 ? -4.113 -15.426 19.118 1.00 41.69 101 ASP A C 1
ATOM 740 O O . ASP A 1 101 ? -5.058 -16.190 19.301 1.00 41.69 101 ASP A O 1
ATOM 744 N N . LEU A 1 102 ? -3.507 -15.344 17.926 1.00 38.88 102 LEU A N 1
ATOM 745 C CA . LEU A 1 102 ? -3.699 -16.341 16.865 1.00 38.88 102 LEU A CA 1
ATOM 746 C C . LEU A 1 102 ? -2.556 -16.339 15.839 1.00 38.88 102 LEU A C 1
ATOM 748 O O . LEU A 1 102 ? -2.583 -15.682 14.805 1.00 38.88 102 LEU A O 1
ATOM 752 N N . ARG A 1 103 ? -1.554 -17.169 16.145 1.00 44.94 103 ARG A N 1
ATOM 753 C CA . ARG A 1 103 ? -0.930 -18.160 15.247 1.00 44.94 103 ARG A CA 1
ATOM 754 C C . ARG A 1 103 ? -1.109 -17.921 13.737 1.00 44.94 103 ARG A C 1
ATOM 756 O O . ARG A 1 103 ? -1.845 -18.656 13.080 1.00 44.94 103 ARG A O 1
ATOM 763 N N . ILE A 1 104 ? -0.321 -17.023 13.154 1.00 40.66 104 ILE A N 1
ATOM 764 C CA . ILE A 1 104 ? 0.031 -17.162 11.738 1.00 40.66 104 ILE A CA 1
ATOM 765 C C . ILE A 1 104 ? 1.171 -18.176 11.683 1.00 40.66 104 ILE A C 1
ATOM 767 O O . ILE A 1 104 ? 2.288 -17.930 12.140 1.00 40.66 104 ILE A O 1
ATOM 771 N N . GLY A 1 105 ? 0.829 -19.385 11.238 1.00 35.59 105 GLY A N 1
ATOM 772 C CA . GLY A 1 105 ? 1.747 -20.505 11.135 1.00 35.59 105 GLY A CA 1
ATOM 773 C C . GLY A 1 105 ? 2.978 -20.127 10.323 1.00 35.59 105 GLY A C 1
ATOM 774 O O . GLY A 1 105 ? 2.869 -19.584 9.227 1.00 35.59 105 GLY A O 1
ATOM 775 N N . GLN A 1 106 ? 4.147 -20.464 10.868 1.00 35.44 106 GLN A N 1
ATOM 776 C CA . GLN A 1 106 ? 5.382 -20.575 10.109 1.00 35.44 106 GLN A CA 1
ATOM 777 C C . GLN A 1 106 ? 5.075 -21.299 8.797 1.00 35.44 106 GLN A C 1
ATOM 779 O O . GLN A 1 106 ? 4.747 -22.490 8.803 1.00 35.44 106 GLN A O 1
ATOM 784 N N . VAL A 1 107 ? 5.186 -20.584 7.679 1.00 36.12 107 VAL A N 1
ATOM 785 C CA . VAL A 1 107 ? 5.300 -21.196 6.361 1.00 36.12 107 VAL A CA 1
ATOM 786 C C . VAL A 1 107 ? 6.578 -22.023 6.417 1.00 36.12 107 VAL A C 1
ATOM 788 O O . VAL A 1 107 ? 7.686 -21.513 6.274 1.00 36.12 107 VAL A O 1
ATOM 791 N N . ARG A 1 108 ? 6.433 -23.310 6.745 1.00 35.25 108 ARG A N 1
ATOM 792 C CA . ARG A 1 108 ? 7.505 -24.284 6.599 1.00 35.25 108 ARG A CA 1
ATOM 793 C C . ARG A 1 108 ? 7.846 -24.300 5.118 1.00 35.25 108 ARG A C 1
ATOM 795 O O . ARG A 1 108 ? 7.024 -24.721 4.307 1.00 35.25 108 ARG A O 1
A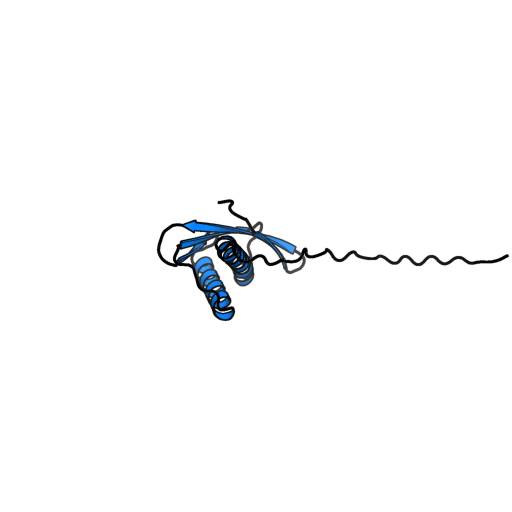TOM 802 N N . SER A 1 109 ? 9.041 -23.823 4.790 1.00 33.78 109 SER A N 1
ATOM 803 C CA . SER A 1 109 ? 9.655 -24.011 3.483 1.00 33.78 109 SER A CA 1
ATOM 804 C C . SER A 1 109 ? 9.448 -25.462 3.037 1.00 33.78 109 SER A C 1
ATOM 806 O O . SER A 1 109 ? 9.710 -26.369 3.837 1.00 33.78 109 SER A O 1
ATOM 808 N N . PRO A 1 110 ? 8.977 -25.726 1.807 1.00 36.84 110 PRO A N 1
ATOM 809 C CA . PRO A 1 110 ? 8.912 -27.087 1.311 1.00 36.84 110 PRO A CA 1
ATOM 810 C C . PRO A 1 110 ? 10.343 -27.616 1.221 1.00 36.84 110 PRO A C 1
ATOM 812 O O . PRO A 1 110 ? 11.160 -27.156 0.424 1.00 36.84 110 PRO A O 1
ATOM 815 N N . HIS A 1 111 ? 10.658 -28.567 2.097 1.00 35.78 111 HIS A N 1
ATOM 816 C CA . HIS A 1 111 ? 11.873 -29.354 2.014 1.00 35.78 111 HIS A CA 1
ATOM 817 C C . HIS A 1 111 ? 11.788 -30.147 0.706 1.00 35.78 111 HIS A C 1
ATOM 819 O O . HIS A 1 111 ? 10.991 -31.075 0.584 1.00 35.78 111 HIS A O 1
ATOM 825 N N . VAL A 1 112 ? 12.578 -29.758 -0.293 1.00 38.53 112 VAL A N 1
ATOM 826 C CA . VAL A 1 112 ? 12.817 -30.583 -1.478 1.00 38.53 112 VAL A CA 1
ATOM 827 C C . VAL A 1 112 ? 13.523 -31.855 -0.999 1.00 38.53 112 VAL A C 1
ATOM 829 O O . VAL A 1 112 ? 14.711 -31.829 -0.679 1.00 38.53 112 VAL A O 1
ATOM 832 N N . GLN A 1 113 ? 12.783 -32.961 -0.897 1.00 36.62 113 GLN A N 1
ATOM 833 C CA . GLN A 1 113 ? 13.362 -34.301 -0.838 1.00 36.62 113 GLN A CA 1
ATOM 834 C C . GLN A 1 113 ? 13.809 -34.668 -2.253 1.00 36.62 113 GLN A C 1
ATOM 836 O O . GLN A 1 113 ? 13.002 -35.051 -3.095 1.00 36.62 113 GLN A O 1
ATOM 841 N N . ALA A 1 114 ? 15.106 -34.533 -2.520 1.00 39.72 114 ALA A N 1
ATOM 842 C CA . ALA A 1 114 ? 15.725 -35.216 -3.642 1.00 39.72 114 ALA A CA 1
ATOM 843 C C . ALA A 1 114 ? 15.931 -36.685 -3.241 1.00 39.72 114 ALA A C 1
ATOM 845 O O . ALA A 1 114 ? 16.875 -37.024 -2.527 1.00 39.72 114 ALA A O 1
ATOM 846 N N . GLU A 1 115 ? 15.017 -37.553 -3.669 1.00 40.78 115 GLU A N 1
ATOM 847 C CA . GLU A 1 115 ? 15.238 -38.995 -3.687 1.00 40.78 115 GLU A CA 1
ATOM 848 C C . GLU A 1 115 ? 16.327 -39.313 -4.721 1.00 40.78 115 GLU A C 1
ATOM 850 O O . GLU A 1 115 ? 16.105 -39.228 -5.927 1.00 40.78 115 GLU A O 1
ATOM 855 N N . ALA A 1 116 ? 17.515 -39.698 -4.258 1.00 41.28 116 ALA A N 1
ATOM 856 C CA . ALA A 1 116 ? 18.493 -40.396 -5.082 1.00 41.28 116 ALA A CA 1
ATOM 857 C C . ALA A 1 116 ? 18.519 -41.865 -4.651 1.00 41.28 116 ALA A C 1
ATOM 859 O O . ALA A 1 116 ? 19.224 -42.274 -3.731 1.00 41.28 116 ALA A O 1
ATOM 860 N N . SER A 1 117 ? 17.684 -42.645 -5.333 1.00 41.03 117 SER A N 1
ATOM 861 C CA . SER A 1 117 ? 17.672 -44.103 -5.338 1.00 41.03 117 SER A CA 1
ATOM 862 C C . SER A 1 117 ? 19.039 -44.658 -5.763 1.00 41.03 117 SER A C 1
ATOM 864 O O . SER A 1 117 ? 19.467 -44.456 -6.897 1.00 41.03 117 SER A O 1
ATOM 866 N N . GLY A 1 118 ? 19.683 -45.424 -4.881 1.00 39.00 118 GLY A N 1
ATOM 867 C CA . GLY A 1 118 ? 20.879 -46.215 -5.173 1.00 39.00 118 GLY A CA 1
ATOM 868 C C . GLY A 1 118 ? 20.764 -47.613 -4.568 1.00 39.00 118 GLY A C 1
ATOM 869 O O . GLY A 1 118 ? 21.179 -47.842 -3.437 1.00 39.00 118 GLY A O 1
ATOM 870 N N . LYS A 1 119 ? 20.167 -48.544 -5.320 1.00 47.88 119 LYS A N 1
ATOM 871 C CA . LYS A 1 119 ? 20.169 -49.991 -5.045 1.00 47.88 119 LYS A CA 1
ATOM 872 C C . LYS A 1 119 ? 21.595 -50.547 -5.090 1.00 47.88 119 LYS A C 1
ATOM 874 O O . LYS A 1 119 ? 22.304 -50.269 -6.052 1.00 47.88 119 LYS A O 1
ATOM 879 N N . SER A 1 120 ? 21.945 -51.420 -4.146 1.00 44.44 120 SER A N 1
ATOM 880 C CA . SER A 1 120 ? 22.801 -52.613 -4.337 1.00 44.44 120 SER A CA 1
ATOM 881 C C . SER A 1 120 ? 22.722 -53.457 -3.057 1.00 44.44 120 SER A C 1
ATOM 883 O O . SER A 1 120 ? 23.205 -53.044 -2.012 1.00 44.44 120 SER A O 1
ATOM 885 N N . ASN A 1 121 ? 21.787 -54.404 -3.027 1.00 43.25 121 ASN A N 1
ATOM 886 C CA . ASN A 1 121 ? 21.993 -55.850 -3.202 1.00 43.25 121 ASN A CA 1
ATOM 887 C C . ASN A 1 121 ? 22.582 -56.550 -1.967 1.00 43.25 121 ASN A C 1
ATOM 889 O O . ASN A 1 121 ? 23.758 -56.418 -1.648 1.00 43.25 121 ASN A O 1
ATOM 893 N N . GLN A 1 122 ? 21.703 -57.310 -1.308 1.00 41.69 122 GLN A N 1
ATOM 894 C CA . GLN A 1 122 ? 22.038 -58.462 -0.479 1.00 41.69 122 GLN A CA 1
ATOM 895 C C . GLN A 1 122 ? 22.694 -59.532 -1.357 1.00 41.69 122 GLN A C 1
ATOM 897 O O . GLN A 1 122 ? 22.263 -59.693 -2.494 1.00 41.69 122 GLN A O 1
ATOM 902 N N . ASP A 1 123 ? 23.670 -60.254 -0.810 1.00 43.06 123 ASP A N 1
ATOM 903 C CA . ASP A 1 123 ? 23.843 -61.696 -1.019 1.00 43.06 123 ASP A CA 1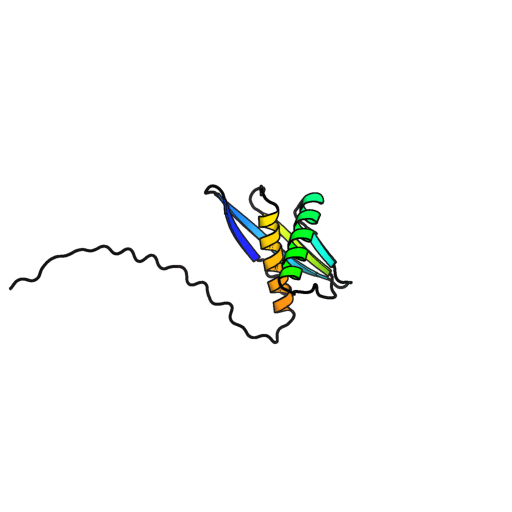
ATOM 904 C C . ASP A 1 123 ? 24.854 -62.242 0.008 1.00 43.06 123 ASP A C 1
ATOM 906 O O . ASP A 1 123 ? 25.954 -61.702 0.127 1.00 43.06 123 ASP A O 1
ATOM 910 N N . GLY A 1 124 ? 24.470 -63.326 0.699 1.00 37.78 124 GLY A N 1
ATOM 911 C CA . GLY A 1 124 ? 25.380 -64.320 1.300 1.00 37.78 124 GLY A CA 1
ATOM 912 C C . GLY A 1 124 ? 25.855 -64.086 2.723 1.00 37.78 124 GLY A C 1
ATOM 913 O O . GLY A 1 124 ? 26.990 -63.589 2.870 1.00 37.78 124 GLY A O 1
#

Sequence (124 aa):
MSHVAIATVITENGISRCISATPSSGPGTSDLRITGVTERAASEIRALVIAAMLAHGIQLPDRAITVDLVFDVPFEATSELALAAYISIVETIWSADENLDLRIGQVRSPHVQAEASGKSNQDG

Foldseek 3Di:
DDFDWDWDWDADPNDIKIKTKTKDWAAAAQEEFEAPDDPVLRVVLVVLLVVVCVVVVHDGDGTYMYIYIDIDDDDPDSVSVSVSNNVSRVVVVVVVVPPDDDDPDDPDDPDPPPDDDDDDDDDD

Organism: NCBI:txid747645

Radius of gyration: 20.51 Å; chains: 1; bounding box: 41×76×39 Å